Protein AF-A0A659PRB9-F1 (afdb_monomer_lite)

Sequence (122 aa):
RQLCIRDWVHSGVGYGPYMQLPFYGSFTLREDGGDMADTLYPVLSWLTWPMSIGKWTIEGIETRAQLLDSDGLLRQSSDPYIMVREAYFQRHDFIANGGKLKPQENPNAQAIQDELKEIDSE

pLDDT: mean 80.9, std 10.97, range [51.94, 95.31]

InterPro domains:
  IPR007428 MlaA lipoprotein [PF04333] (10-93)
  IPR007428 MlaA lipoprotein [PTHR30035] (11-119)

Structure (mmCIF, N/CA/C/O backbone):
data_AF-A0A659PRB9-F1
#
_entry.id   AF-A0A659PRB9-F1
#
loop_
_atom_site.group_PDB
_atom_site.id
_atom_site.type_symbol
_atom_site.label_atom_id
_atom_site.label_alt_id
_atom_site.label_comp_id
_atom_site.label_asym_id
_atom_site.label_entity_id
_atom_site.label_seq_id
_atom_site.pdbx_PDB_ins_code
_atom_site.Cartn_x
_atom_site.Cartn_y
_atom_site.Cartn_z
_atom_site.occupancy
_atom_site.B_iso_or_equiv
_atom_sit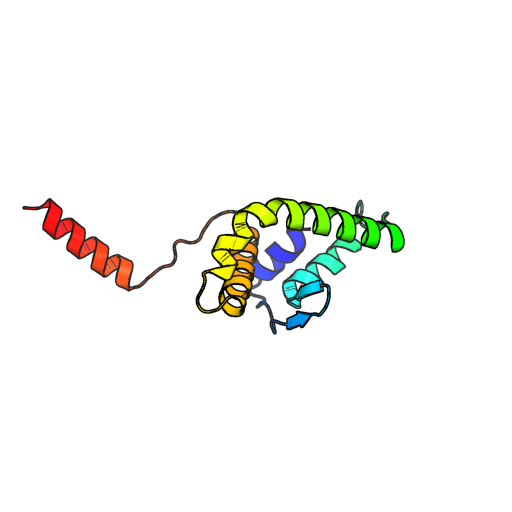e.auth_seq_id
_atom_site.auth_comp_id
_atom_site.auth_asym_id
_atom_site.auth_atom_id
_atom_site.pdbx_PDB_model_num
ATOM 1 N N . ARG A 1 1 ? 10.826 5.000 1.693 1.00 57.00 1 ARG A N 1
ATOM 2 C CA . ARG A 1 1 ? 9.385 4.682 1.666 1.00 57.00 1 ARG A CA 1
ATOM 3 C C . ARG A 1 1 ? 8.649 5.160 2.925 1.00 57.00 1 ARG A C 1
ATOM 5 O O . ARG A 1 1 ? 7.526 5.602 2.816 1.00 57.00 1 ARG A O 1
ATOM 12 N N . GLN A 1 2 ? 9.224 5.081 4.137 1.00 57.03 2 GLN A N 1
ATOM 13 C CA . GLN A 1 2 ? 8.454 5.325 5.380 1.00 57.03 2 GLN A CA 1
ATOM 14 C C . GLN A 1 2 ? 8.736 6.654 6.097 1.00 57.03 2 GLN A C 1
ATOM 16 O O . GLN A 1 2 ? 8.050 6.956 7.068 1.00 57.03 2 GLN A O 1
ATOM 21 N N . LEU A 1 3 ? 9.730 7.436 5.666 1.00 61.12 3 LEU A N 1
ATOM 22 C CA . LEU A 1 3 ? 10.077 8.697 6.333 1.00 61.12 3 LEU A CA 1
ATOM 23 C C . LEU A 1 3 ? 8.997 9.760 6.104 1.00 61.12 3 LEU A C 1
ATOM 25 O O . LEU A 1 3 ? 8.435 10.257 7.073 1.00 61.12 3 LEU A O 1
ATOM 29 N N . CYS A 1 4 ? 8.619 10.005 4.845 1.00 64.81 4 CYS A N 1
ATOM 30 C CA . CYS A 1 4 ? 7.613 11.011 4.511 1.00 64.81 4 CYS A CA 1
ATOM 31 C C . CYS A 1 4 ? 6.242 10.671 5.129 1.00 64.81 4 CYS A C 1
ATOM 33 O O . CYS A 1 4 ? 5.665 11.481 5.841 1.00 64.81 4 CYS A O 1
ATOM 35 N N . ILE A 1 5 ? 5.753 9.433 4.993 1.00 66.75 5 ILE A N 1
ATOM 36 C CA . ILE A 1 5 ? 4.446 9.027 5.555 1.00 66.75 5 ILE A CA 1
ATOM 37 C C . ILE A 1 5 ? 4.384 9.203 7.084 1.00 66.75 5 ILE A C 1
ATOM 39 O O . ILE A 1 5 ? 3.363 9.639 7.619 1.00 66.75 5 ILE A O 1
ATOM 43 N N . ARG A 1 6 ? 5.475 8.911 7.804 1.00 66.81 6 ARG A N 1
ATOM 44 C CA . ARG A 1 6 ? 5.538 9.098 9.262 1.00 66.81 6 ARG A CA 1
ATOM 45 C C . ARG A 1 6 ? 5.448 10.569 9.666 1.00 66.81 6 ARG A C 1
ATOM 47 O O . ARG A 1 6 ? 4.750 10.878 10.631 1.00 66.81 6 ARG A O 1
ATOM 54 N N . ASP A 1 7 ? 6.090 11.463 8.919 1.00 68.06 7 ASP A N 1
ATOM 55 C CA . ASP A 1 7 ? 6.037 12.906 9.181 1.00 68.06 7 ASP A CA 1
ATOM 56 C C . ASP A 1 7 ? 4.625 13.473 8.966 1.00 68.06 7 ASP A C 1
ATOM 58 O O . ASP A 1 7 ? 4.155 14.316 9.735 1.00 68.06 7 ASP A O 1
ATOM 62 N N . TRP A 1 8 ? 3.894 12.957 7.976 1.00 68.19 8 TRP A N 1
ATOM 63 C CA . TRP A 1 8 ? 2.513 13.364 7.697 1.00 68.19 8 TRP A CA 1
ATOM 64 C C . TRP A 1 8 ? 1.541 12.884 8.777 1.00 68.19 8 TRP A C 1
ATOM 66 O O . TRP A 1 8 ? 0.634 13.620 9.168 1.00 68.19 8 TRP A O 1
ATOM 76 N N . VAL A 1 9 ? 1.758 11.679 9.311 1.00 68.44 9 VAL A N 1
ATOM 77 C CA . VAL A 1 9 ? 0.985 11.158 10.447 1.00 68.44 9 VAL A CA 1
ATOM 78 C C . VAL A 1 9 ? 1.249 11.976 11.707 1.00 68.44 9 VAL A C 1
ATOM 80 O O . VAL A 1 9 ? 0.301 12.333 12.404 1.00 68.44 9 VAL A O 1
ATOM 83 N N . HIS A 1 10 ? 2.514 12.298 11.997 1.00 65.94 10 HIS A N 1
ATOM 84 C CA . HIS A 1 10 ? 2.861 13.131 13.150 1.00 65.94 10 HIS A CA 1
ATOM 85 C C . HIS A 1 10 ? 2.237 14.529 13.050 1.00 65.94 10 HIS A C 1
ATOM 87 O O . HIS A 1 10 ? 1.793 15.086 14.050 1.00 65.94 10 HIS A O 1
ATOM 93 N N . SER A 1 11 ? 2.129 15.050 11.826 1.00 69.00 11 SER A N 1
ATOM 94 C CA . SER A 1 11 ? 1.484 16.331 11.519 1.00 69.00 11 SER A CA 1
ATOM 95 C C . SER A 1 11 ? -0.053 16.264 11.486 1.00 69.00 11 SER A C 1
ATOM 97 O O . SER A 1 11 ? -0.702 17.264 11.188 1.00 69.00 11 SER A O 1
ATOM 99 N N . GLY A 1 12 ? -0.654 15.105 11.784 1.00 73.06 12 GLY A N 1
ATOM 100 C CA . GLY A 1 12 ? -2.105 14.933 11.879 1.00 73.06 12 GLY A CA 1
ATOM 101 C C . GLY A 1 12 ? -2.846 14.882 10.540 1.00 73.06 12 GLY A C 1
ATOM 102 O O . GLY A 1 12 ? -4.057 15.099 10.510 1.00 73.06 12 GLY A O 1
ATOM 103 N N . VAL A 1 13 ? -2.163 14.594 9.426 1.00 76.31 13 VAL A N 1
ATOM 104 C CA . VAL A 1 13 ? -2.823 14.467 8.119 1.00 76.31 13 VAL A CA 1
ATOM 105 C C . VAL A 1 13 ? -3.594 13.144 8.045 1.00 76.31 13 VAL A C 1
ATOM 107 O O . VAL A 1 13 ? -3.023 12.055 8.175 1.00 76.31 13 VAL A O 1
ATOM 110 N N . GLY A 1 14 ? -4.909 13.240 7.832 1.00 78.12 14 GLY A N 1
ATOM 111 C CA . GLY A 1 14 ? -5.792 12.086 7.650 1.00 78.12 14 GLY A CA 1
ATOM 112 C C . GLY A 1 14 ? -5.547 11.338 6.334 1.00 78.12 14 GLY A C 1
ATOM 113 O O . GLY A 1 14 ? -4.996 11.887 5.385 1.00 78.12 14 GLY A O 1
ATOM 114 N N . TYR A 1 15 ? -5.996 10.083 6.269 1.00 77.12 15 TYR A N 1
ATOM 115 C CA . TYR A 1 15 ? -5.833 9.190 5.109 1.00 77.12 15 TYR A CA 1
ATOM 116 C C . TYR A 1 15 ? -6.472 9.709 3.802 1.00 77.12 15 TYR A C 1
ATOM 118 O O . TYR A 1 15 ? -6.039 9.350 2.706 1.00 77.12 15 TYR A O 1
ATOM 126 N N . GLY A 1 16 ? -7.501 10.558 3.903 1.00 84.38 16 GLY A N 1
ATOM 127 C CA . GLY A 1 16 ? -8.340 10.944 2.766 1.00 84.38 16 GLY A CA 1
ATOM 128 C C . GLY A 1 16 ? -9.342 9.843 2.371 1.00 84.38 16 GLY A C 1
ATOM 129 O O . GLY A 1 16 ? -9.578 8.917 3.151 1.00 84.38 16 GLY A O 1
ATOM 130 N N . PRO A 1 17 ? -9.984 9.941 1.191 1.00 87.69 17 PRO A N 1
ATOM 131 C CA . PRO A 1 17 ? -10.903 8.917 0.709 1.00 87.69 17 PRO A CA 1
ATOM 132 C C . PRO A 1 17 ? -10.162 7.605 0.425 1.00 87.69 17 PRO A C 1
ATOM 134 O O . PRO A 1 17 ? -9.140 7.588 -0.260 1.00 87.69 17 PRO A O 1
ATOM 137 N N . TYR A 1 18 ? -10.719 6.505 0.929 1.00 89.00 18 TYR A N 1
ATOM 138 C CA . TYR A 1 18 ? -10.299 5.153 0.574 1.00 89.00 18 TYR A CA 1
ATOM 139 C C . TYR A 1 18 ? -10.919 4.761 -0.763 1.00 89.00 18 TYR A C 1
ATOM 141 O O . TYR A 1 18 ? -12.142 4.819 -0.919 1.00 89.00 18 TYR A O 1
ATOM 149 N N . MET A 1 19 ? -10.082 4.358 -1.713 1.00 91.00 19 MET A N 1
ATOM 150 C CA . MET A 1 19 ? -10.509 3.912 -3.032 1.00 91.00 19 MET A CA 1
ATOM 151 C C . MET A 1 19 ? -9.960 2.514 -3.298 1.00 91.00 19 MET A C 1
ATOM 153 O O . MET A 1 19 ? -8.795 2.238 -3.038 1.00 91.00 19 MET A O 1
ATOM 157 N N . GLN A 1 20 ? -10.798 1.636 -3.843 1.00 91.94 20 GLN A N 1
ATOM 158 C CA . GLN A 1 20 ? -10.366 0.336 -4.343 1.00 91.94 20 GLN A CA 1
ATOM 159 C C . GLN A 1 20 ? -10.235 0.436 -5.861 1.00 91.94 20 GLN A C 1
ATOM 161 O O . GLN A 1 20 ? -11.232 0.564 -6.573 1.00 91.94 20 GLN A O 1
ATOM 166 N N . LEU A 1 21 ? -9.004 0.405 -6.356 1.00 92.31 21 LEU A N 1
ATOM 167 C CA . LEU A 1 21 ? -8.714 0.531 -7.776 1.00 92.31 21 LEU A CA 1
ATOM 168 C C . LEU A 1 21 ? -8.646 -0.852 -8.442 1.00 92.31 21 LEU A C 1
ATOM 170 O O . LEU A 1 21 ? -8.095 -1.793 -7.857 1.00 92.31 21 LEU A O 1
ATOM 174 N N . PRO A 1 22 ? -9.152 -0.995 -9.682 1.00 88.94 22 PRO A N 1
ATOM 175 C CA . PRO A 1 22 ? -8.961 -2.219 -10.448 1.00 88.94 22 PRO A CA 1
ATOM 176 C C . PRO A 1 22 ? -7.462 -2.436 -10.708 1.00 88.94 22 PRO A C 1
ATOM 178 O O . PRO A 1 22 ? -6.735 -1.488 -10.996 1.00 88.94 22 PRO A O 1
ATOM 181 N N . PHE A 1 23 ? -7.003 -3.686 -10.596 1.00 89.88 23 PHE A N 1
ATOM 182 C CA . PHE A 1 23 ? -5.602 -4.136 -10.724 1.00 89.88 23 PHE A CA 1
ATOM 183 C C . PHE A 1 23 ? -4.617 -3.664 -9.643 1.00 89.88 23 PHE A C 1
ATOM 185 O O . PHE A 1 23 ? -3.696 -4.412 -9.329 1.00 89.88 23 PHE A O 1
ATOM 192 N N . TYR A 1 24 ? -4.796 -2.476 -9.060 1.00 88.81 24 TYR A N 1
ATOM 193 C CA . TYR A 1 24 ? -3.883 -1.948 -8.039 1.00 88.81 24 TYR A CA 1
ATOM 194 C C . TYR A 1 24 ? -4.230 -2.423 -6.622 1.00 88.81 24 TYR A C 1
ATOM 196 O O . TYR A 1 24 ? -3.346 -2.843 -5.882 1.00 88.81 24 TYR A O 1
ATOM 204 N N . GLY A 1 25 ? -5.515 -2.411 -6.256 1.00 90.62 25 GLY A N 1
ATOM 205 C CA . GLY A 1 25 ? -5.963 -2.790 -4.918 1.00 90.62 25 GLY A CA 1
ATOM 206 C C . GLY A 1 25 ? -6.428 -1.600 -4.074 1.00 90.62 25 GLY A C 1
ATOM 207 O O . GLY A 1 25 ? -7.057 -0.675 -4.589 1.00 90.62 25 GLY A O 1
ATOM 208 N N . SER A 1 26 ? -6.136 -1.651 -2.773 1.00 91.75 26 SER A N 1
ATOM 209 C CA . SER A 1 26 ? -6.425 -0.579 -1.813 1.00 91.75 26 SER A CA 1
ATOM 210 C C . SER A 1 26 ? -5.549 0.641 -2.085 1.00 91.75 26 SER A C 1
ATOM 212 O O . SER A 1 26 ? -4.334 0.498 -2.187 1.00 91.75 26 SER A O 1
ATOM 214 N N . PHE A 1 27 ? -6.158 1.823 -2.166 1.00 90.38 27 PHE A N 1
ATOM 215 C CA . PHE A 1 27 ? -5.472 3.085 -2.426 1.00 90.38 27 PHE A CA 1
ATOM 216 C C . PHE A 1 27 ? -5.959 4.187 -1.476 1.00 90.38 27 PHE A C 1
ATOM 218 O O . PHE A 1 27 ? -7.170 4.383 -1.300 1.00 90.38 27 PHE A O 1
ATOM 225 N N . THR A 1 28 ? -5.027 4.952 -0.908 1.00 89.81 28 THR A N 1
ATOM 226 C CA . THR A 1 28 ? -5.314 6.188 -0.161 1.00 89.81 28 THR A CA 1
ATOM 227 C C . THR A 1 28 ? -4.381 7.313 -0.591 1.00 89.81 28 THR A C 1
ATOM 229 O O . THR A 1 28 ? -3.187 7.120 -0.804 1.00 89.81 28 THR A O 1
ATOM 232 N N . LEU A 1 29 ? -4.925 8.532 -0.693 1.00 86.12 29 LEU A N 1
ATOM 233 C CA . LEU A 1 29 ? -4.175 9.690 -1.196 1.00 86.12 29 LEU A CA 1
ATOM 234 C C . LEU A 1 29 ? -2.917 9.994 -0.374 1.00 86.12 29 LEU A C 1
ATOM 236 O O . LEU A 1 29 ? -1.914 10.420 -0.940 1.00 86.12 29 LEU A O 1
ATOM 240 N N . ARG A 1 30 ? -2.968 9.793 0.947 1.00 84.94 30 ARG A N 1
ATOM 241 C CA . ARG A 1 30 ? -1.839 10.072 1.842 1.00 84.94 30 ARG A CA 1
ATOM 242 C C . ARG A 1 30 ? -0.697 9.068 1.655 1.00 84.94 30 ARG A C 1
ATOM 244 O O . ARG A 1 30 ? 0.452 9.473 1.523 1.00 84.94 30 ARG A O 1
ATOM 251 N N . GLU A 1 31 ? -1.010 7.780 1.644 1.00 85.25 31 GLU A N 1
ATOM 252 C CA . GLU A 1 31 ? -0.042 6.683 1.566 1.00 85.25 31 GLU A CA 1
ATOM 253 C C . GLU A 1 31 ? 0.580 6.621 0.182 1.00 85.25 31 GLU A C 1
ATOM 255 O O . GLU A 1 31 ? 1.793 6.752 0.048 1.00 85.25 31 GLU A O 1
ATOM 260 N N . ASP A 1 32 ? -0.248 6.468 -0.848 1.00 85.00 32 ASP A N 1
ATOM 261 C CA . ASP A 1 32 ? 0.235 6.292 -2.212 1.00 85.00 32 ASP A CA 1
ATOM 262 C C . ASP A 1 32 ? 0.844 7.588 -2.757 1.00 85.00 32 ASP A C 1
ATOM 264 O O . ASP A 1 32 ? 1.866 7.560 -3.442 1.00 85.00 32 ASP A O 1
ATOM 268 N N . GLY A 1 33 ? 0.276 8.745 -2.398 1.00 84.25 33 GLY A N 1
ATOM 269 C CA . GLY A 1 33 ? 0.857 10.046 -2.729 1.00 84.25 33 GLY A CA 1
ATOM 270 C C . GLY A 1 33 ? 2.204 10.283 -2.039 1.00 84.25 33 GLY A C 1
ATOM 271 O O . GLY A 1 33 ? 3.144 10.766 -2.676 1.00 84.25 33 GLY A O 1
ATOM 272 N N . GLY A 1 34 ? 2.332 9.897 -0.763 1.00 81.75 34 GLY A N 1
ATOM 273 C CA . GLY A 1 34 ? 3.596 9.947 -0.024 1.00 81.75 34 GLY A CA 1
ATOM 274 C C . GLY A 1 34 ? 4.657 9.017 -0.618 1.00 81.75 34 GLY A C 1
ATOM 275 O O . GLY A 1 34 ? 5.806 9.421 -0.797 1.00 81.75 34 GLY A O 1
ATOM 276 N N . ASP A 1 35 ? 4.262 7.808 -1.017 1.00 81.81 35 ASP A N 1
ATOM 277 C CA . ASP A 1 35 ? 5.139 6.846 -1.689 1.00 81.81 35 ASP A CA 1
ATOM 278 C C . ASP A 1 35 ? 5.626 7.348 -3.058 1.00 81.81 35 ASP A C 1
ATOM 280 O O . ASP A 1 35 ? 6.781 7.120 -3.434 1.00 81.81 35 ASP A O 1
ATOM 284 N N . MET A 1 36 ? 4.781 8.067 -3.803 1.00 82.38 36 MET A N 1
ATOM 285 C CA . MET A 1 36 ? 5.191 8.728 -5.044 1.00 82.38 36 MET A CA 1
ATOM 286 C C . MET A 1 36 ? 6.195 9.855 -4.779 1.00 82.38 36 MET A C 1
ATOM 288 O O . MET A 1 36 ? 7.192 9.95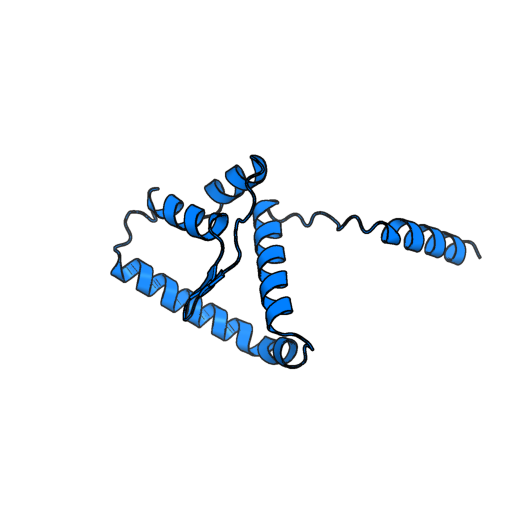5 -5.496 1.00 82.38 36 MET A O 1
ATOM 292 N N . ALA A 1 37 ? 5.985 10.663 -3.735 1.00 82.12 37 ALA A N 1
ATOM 293 C CA . ALA A 1 37 ? 6.924 11.717 -3.347 1.00 82.12 37 ALA A CA 1
ATOM 294 C C . ALA A 1 37 ? 8.305 11.150 -2.965 1.00 82.12 37 ALA A C 1
ATOM 296 O O . ALA A 1 37 ? 9.332 11.722 -3.333 1.00 82.12 37 ALA A O 1
ATOM 297 N N . ASP A 1 38 ? 8.345 9.975 -2.331 1.00 79.38 38 ASP A N 1
ATOM 298 C CA . ASP A 1 38 ? 9.584 9.260 -1.999 1.00 79.38 38 ASP A CA 1
ATOM 299 C C . ASP A 1 38 ? 10.411 8.852 -3.235 1.00 79.38 38 ASP A C 1
ATOM 301 O O . ASP A 1 38 ? 11.611 8.593 -3.120 1.00 79.38 38 ASP A O 1
ATOM 305 N N . THR A 1 39 ? 9.811 8.844 -4.431 1.00 79.00 39 THR A N 1
ATOM 306 C CA . THR A 1 39 ? 10.516 8.570 -5.697 1.00 79.00 39 THR A CA 1
ATOM 307 C C . THR A 1 39 ? 11.430 9.726 -6.123 1.00 79.00 39 THR A C 1
ATOM 309 O O . THR A 1 39 ? 12.339 9.536 -6.929 1.00 79.00 39 THR A O 1
ATOM 312 N N . LEU A 1 40 ? 11.234 10.924 -5.561 1.00 79.94 40 LEU A N 1
ATOM 313 C CA . LEU A 1 40 ? 12.058 12.101 -5.850 1.00 79.94 40 LEU A CA 1
ATOM 314 C C . LEU A 1 40 ? 13.412 12.073 -5.119 1.00 79.94 40 LEU A C 1
ATOM 316 O O . LEU A 1 40 ? 14.350 12.750 -5.542 1.00 79.94 40 LEU A O 1
ATOM 320 N N . TYR A 1 41 ? 13.536 11.282 -4.049 1.00 78.06 41 TYR A N 1
ATOM 321 C CA . TYR A 1 41 ? 14.774 11.150 -3.282 1.00 78.06 41 TYR A CA 1
ATOM 322 C C . TYR A 1 41 ? 15.737 10.110 -3.906 1.00 78.06 41 TYR A C 1
ATOM 324 O O . TYR A 1 41 ? 15.299 9.148 -4.550 1.00 78.06 41 TYR A O 1
ATOM 332 N N . PRO A 1 42 ? 17.067 10.288 -3.745 1.00 73.69 42 PRO A N 1
ATOM 333 C CA . PRO A 1 42 ? 18.077 9.404 -4.332 1.00 73.69 42 PRO A CA 1
ATOM 334 C C . PRO A 1 42 ? 17.947 7.940 -3.869 1.00 73.69 42 PRO A C 1
ATOM 336 O O . PRO A 1 42 ? 17.417 7.659 -2.798 1.00 73.69 42 PRO A O 1
ATOM 339 N N . VAL A 1 43 ? 18.454 7.014 -4.696 1.00 76.00 43 VAL A N 1
ATOM 340 C CA . VAL A 1 43 ? 18.214 5.549 -4.732 1.00 76.00 43 VAL A CA 1
ATOM 341 C C . VAL A 1 43 ? 16.941 5.147 -5.483 1.00 76.00 43 VAL A C 1
ATOM 343 O O . VAL A 1 43 ? 17.033 4.319 -6.387 1.00 76.00 43 VAL A O 1
ATOM 346 N N . LEU A 1 44 ? 15.775 5.732 -5.183 1.00 73.94 44 LEU A N 1
ATOM 347 C CA . LEU A 1 44 ? 14.555 5.460 -5.963 1.00 73.94 44 LEU A CA 1
ATOM 348 C C . LEU A 1 44 ? 14.485 6.291 -7.251 1.00 73.94 44 LEU A C 1
ATOM 350 O O . LEU A 1 44 ? 13.989 5.792 -8.258 1.00 73.94 44 LEU A O 1
ATOM 354 N N . SER A 1 45 ? 15.038 7.507 -7.255 1.00 77.19 45 SER A N 1
ATOM 355 C CA . SER A 1 45 ? 15.040 8.385 -8.436 1.00 77.19 45 SER A CA 1
ATOM 356 C C . SER A 1 45 ? 15.887 7.872 -9.610 1.00 77.19 45 SER A C 1
ATOM 358 O O . SER A 1 45 ? 15.729 8.337 -10.736 1.00 77.19 45 SER A O 1
ATOM 360 N N . TRP A 1 46 ? 16.778 6.905 -9.371 1.00 81.25 46 TRP A N 1
ATOM 361 C CA . TRP A 1 46 ? 17.579 6.251 -10.415 1.00 81.25 46 TRP A CA 1
ATOM 362 C C . TRP A 1 46 ? 16.825 5.134 -11.144 1.00 81.25 46 TRP A C 1
ATOM 364 O O . TRP A 1 46 ? 17.290 4.651 -12.178 1.00 81.25 46 TRP A O 1
ATOM 374 N N . LEU A 1 47 ? 15.674 4.708 -10.616 1.00 82.38 47 LEU A N 1
ATOM 375 C CA . LEU A 1 47 ? 14.861 3.666 -11.222 1.00 82.38 47 LEU A CA 1
ATOM 376 C C . LEU A 1 47 ? 14.064 4.257 -12.391 1.00 82.38 47 LEU A C 1
ATOM 378 O O . LEU A 1 47 ? 13.280 5.191 -12.228 1.00 82.38 47 LEU A O 1
ATOM 382 N N . THR A 1 48 ? 14.261 3.716 -13.593 1.00 85.88 48 THR A N 1
ATOM 383 C CA . THR A 1 48 ? 13.466 4.122 -14.759 1.00 85.88 48 THR A CA 1
ATOM 384 C C . THR A 1 48 ? 12.021 3.644 -14.617 1.00 85.88 48 THR A C 1
ATOM 386 O O . THR A 1 48 ? 11.748 2.636 -13.966 1.00 85.88 48 THR A O 1
ATOM 389 N N . TRP A 1 49 ? 11.082 4.333 -15.272 1.00 85.62 49 TRP A N 1
ATOM 390 C CA . TRP A 1 49 ? 9.650 3.997 -15.243 1.00 85.62 49 TRP A CA 1
ATOM 391 C C . TRP A 1 49 ? 9.342 2.504 -15.495 1.00 85.62 49 TRP A C 1
ATOM 393 O O . TRP A 1 49 ? 8.611 1.910 -14.701 1.00 85.62 49 TRP A O 1
ATOM 403 N N . PRO A 1 50 ? 9.926 1.849 -16.523 1.00 90.25 50 PRO A N 1
ATOM 404 C CA . PRO A 1 50 ? 9.719 0.417 -16.748 1.00 90.25 50 PRO A CA 1
ATOM 405 C C . PRO A 1 50 ? 10.234 -0.454 -15.599 1.00 90.25 50 PRO A C 1
ATOM 407 O O . PRO A 1 50 ? 9.623 -1.462 -15.254 1.00 90.25 50 PRO A O 1
ATOM 410 N N . MET A 1 51 ? 11.346 -0.059 -14.978 1.00 89.31 51 MET A N 1
ATOM 411 C CA . MET A 1 51 ? 11.945 -0.809 -13.881 1.00 89.31 51 MET A CA 1
ATOM 412 C C . MET A 1 51 ? 11.140 -0.663 -12.583 1.00 89.31 51 MET A C 1
ATOM 414 O O . MET A 1 51 ? 11.002 -1.636 -11.846 1.00 89.31 51 MET A O 1
ATOM 418 N N . SER A 1 52 ? 10.518 0.496 -12.348 1.00 86.50 52 SER A N 1
ATOM 419 C CA . SER A 1 52 ? 9.551 0.694 -11.260 1.00 86.50 52 SER A CA 1
ATOM 420 C C . SER A 1 52 ? 8.317 -0.201 -11.408 1.00 86.50 52 SER A C 1
ATOM 422 O O . SER A 1 52 ? 7.891 -0.816 -10.432 1.00 86.50 52 SER A O 1
ATOM 424 N N . ILE A 1 53 ? 7.781 -0.338 -12.628 1.00 89.94 53 ILE A N 1
ATOM 425 C CA . ILE A 1 53 ? 6.669 -1.262 -12.915 1.00 89.94 53 ILE A CA 1
ATOM 426 C C . ILE A 1 53 ? 7.109 -2.715 -12.704 1.00 89.94 53 ILE A C 1
ATOM 428 O O . ILE A 1 53 ? 6.385 -3.497 -12.085 1.00 89.94 53 ILE A O 1
ATOM 432 N N . GLY A 1 54 ? 8.303 -3.077 -13.182 1.00 93.62 54 GLY A N 1
ATOM 433 C CA . GLY A 1 54 ? 8.872 -4.411 -12.982 1.00 93.62 54 GLY A CA 1
ATOM 434 C C . GLY A 1 54 ? 9.011 -4.755 -11.499 1.00 93.62 54 GLY A C 1
ATOM 435 O O . GLY A 1 54 ? 8.571 -5.819 -11.071 1.00 93.62 54 GLY A O 1
ATOM 436 N N . LYS A 1 55 ? 9.532 -3.817 -10.701 1.00 90.38 55 LYS A N 1
ATOM 437 C CA . LYS A 1 55 ? 9.631 -3.949 -9.246 1.00 90.38 55 LYS A CA 1
ATOM 438 C C . LYS A 1 55 ? 8.257 -4.190 -8.609 1.00 90.38 55 LYS A C 1
ATOM 440 O O . LYS A 1 55 ? 8.097 -5.179 -7.903 1.00 90.38 55 LYS A O 1
ATOM 445 N N . TRP A 1 56 ? 7.276 -3.327 -8.891 1.00 90.50 56 TRP A N 1
ATOM 446 C CA . TRP A 1 56 ? 5.913 -3.461 -8.358 1.00 90.50 56 TRP A CA 1
ATOM 447 C C . TRP A 1 56 ? 5.281 -4.810 -8.725 1.00 90.50 56 TRP A C 1
ATOM 449 O O . TRP A 1 56 ? 4.658 -5.454 -7.886 1.00 90.50 56 TRP A O 1
ATOM 459 N N . THR A 1 57 ? 5.499 -5.274 -9.957 1.00 94.00 57 THR A N 1
ATOM 460 C CA . THR A 1 57 ? 4.968 -6.557 -10.436 1.00 94.00 57 THR A CA 1
ATOM 461 C C . THR A 1 57 ? 5.570 -7.733 -9.666 1.00 94.00 57 THR A C 1
ATOM 463 O O . THR A 1 57 ? 4.837 -8.612 -9.219 1.00 94.00 57 THR A O 1
ATOM 466 N N . ILE A 1 58 ? 6.894 -7.752 -9.483 1.00 95.31 58 ILE A N 1
ATOM 467 C CA . ILE A 1 58 ? 7.589 -8.828 -8.761 1.00 95.31 58 ILE A CA 1
ATOM 468 C C . ILE A 1 58 ? 7.171 -8.845 -7.286 1.00 95.31 58 ILE A C 1
ATOM 470 O O . ILE A 1 58 ? 6.786 -9.899 -6.783 1.00 95.31 58 ILE A O 1
ATOM 474 N N . GLU A 1 59 ? 7.170 -7.684 -6.621 1.00 91.81 59 GLU A N 1
ATOM 475 C CA . GLU A 1 59 ? 6.720 -7.553 -5.226 1.00 91.81 59 GLU A CA 1
ATOM 476 C C . GLU A 1 59 ? 5.256 -7.998 -5.064 1.00 91.81 59 GLU A C 1
ATOM 478 O O . GLU A 1 59 ? 4.909 -8.679 -4.097 1.00 91.81 59 GLU A O 1
ATOM 483 N N . GLY A 1 60 ? 4.392 -7.661 -6.028 1.00 92.19 60 GLY A N 1
ATOM 484 C CA . GLY A 1 60 ? 2.991 -8.079 -6.041 1.00 92.19 60 GLY A CA 1
ATOM 485 C C . GLY A 1 60 ? 2.820 -9.593 -6.176 1.00 92.19 60 GLY A C 1
ATOM 486 O O . GLY A 1 60 ? 2.023 -10.187 -5.447 1.00 92.19 60 GLY A O 1
ATOM 487 N N . ILE A 1 61 ? 3.589 -10.234 -7.062 1.00 95.25 61 ILE A N 1
ATOM 488 C CA . ILE A 1 61 ? 3.574 -11.695 -7.235 1.00 95.25 61 ILE A CA 1
ATOM 489 C C . ILE A 1 61 ? 4.060 -12.390 -5.963 1.00 95.25 61 ILE A C 1
ATOM 491 O O . ILE A 1 61 ? 3.404 -13.318 -5.492 1.00 95.25 61 ILE A O 1
ATOM 495 N N . GLU A 1 62 ? 5.172 -11.932 -5.389 1.00 94.44 62 GLU A N 1
ATOM 496 C CA . GLU A 1 62 ? 5.724 -12.496 -4.156 1.00 94.44 62 GLU A CA 1
ATOM 497 C C . GLU A 1 62 ? 4.732 -12.373 -2.994 1.00 94.44 62 GLU A C 1
ATOM 499 O O . GLU A 1 62 ? 4.430 -13.360 -2.322 1.00 94.44 62 GLU A O 1
ATOM 504 N N . THR A 1 63 ? 4.146 -11.189 -2.811 1.00 90.88 63 THR A N 1
ATOM 505 C CA . THR A 1 63 ? 3.140 -10.955 -1.769 1.00 90.88 63 THR A CA 1
ATOM 506 C C . THR A 1 63 ? 1.917 -11.849 -1.976 1.00 90.88 63 THR A C 1
ATOM 508 O O . THR A 1 63 ? 1.403 -12.433 -1.022 1.00 90.88 63 THR A O 1
ATOM 511 N N . ARG A 1 64 ? 1.444 -12.011 -3.220 1.00 90.69 64 ARG A N 1
ATOM 512 C CA . ARG A 1 64 ? 0.301 -12.888 -3.508 1.00 90.69 64 ARG A CA 1
ATOM 513 C C . ARG A 1 64 ? 0.627 -14.358 -3.256 1.00 90.69 64 ARG A C 1
ATOM 515 O O . ARG A 1 64 ? -0.250 -15.074 -2.782 1.00 90.69 64 ARG A O 1
ATOM 522 N N . ALA A 1 65 ? 1.851 -14.794 -3.543 1.00 92.94 65 ALA A N 1
ATOM 523 C CA . ALA A 1 65 ? 2.300 -16.147 -3.242 1.00 92.94 65 ALA A CA 1
ATOM 524 C C . ALA A 1 65 ? 2.306 -16.408 -1.727 1.00 92.94 65 ALA A C 1
ATOM 526 O O . ALA A 1 65 ? 1.770 -17.421 -1.291 1.00 92.94 65 ALA A O 1
ATOM 527 N N . GLN A 1 66 ? 2.813 -15.467 -0.922 1.00 90.88 66 GLN A N 1
ATOM 528 C CA . GLN A 1 66 ? 2.809 -15.573 0.546 1.00 90.88 66 GLN A CA 1
ATOM 529 C C . GLN A 1 66 ? 1.391 -15.559 1.142 1.00 90.88 66 GLN A C 1
ATOM 531 O O . GLN A 1 66 ? 1.118 -16.231 2.132 1.00 90.88 66 GLN A O 1
ATOM 536 N N . LEU A 1 67 ? 0.466 -14.811 0.535 1.00 90.12 67 LEU A N 1
ATOM 537 C CA . LEU A 1 67 ? -0.927 -14.738 0.985 1.00 90.12 67 LEU A CA 1
ATOM 538 C C . LEU A 1 67 ? -1.780 -15.938 0.553 1.00 90.12 67 LEU A C 1
ATOM 540 O O . LEU A 1 67 ? -2.900 -16.078 1.043 1.00 90.12 67 LEU A O 1
ATOM 544 N N . LEU A 1 68 ? -1.286 -16.798 -0.343 1.00 90.56 68 LEU A N 1
ATOM 545 C CA . LEU A 1 68 ? -2.054 -17.930 -0.860 1.00 90.56 68 LEU A CA 1
ATOM 546 C C . LEU A 1 68 ? -2.424 -18.926 0.250 1.00 90.56 68 LEU A C 1
ATOM 548 O O . LEU A 1 68 ? -3.551 -19.417 0.275 1.00 90.56 68 LEU A O 1
ATOM 552 N N . ASP A 1 69 ? -1.523 -19.136 1.212 1.00 87.00 69 ASP A N 1
ATOM 553 C CA . ASP A 1 69 ?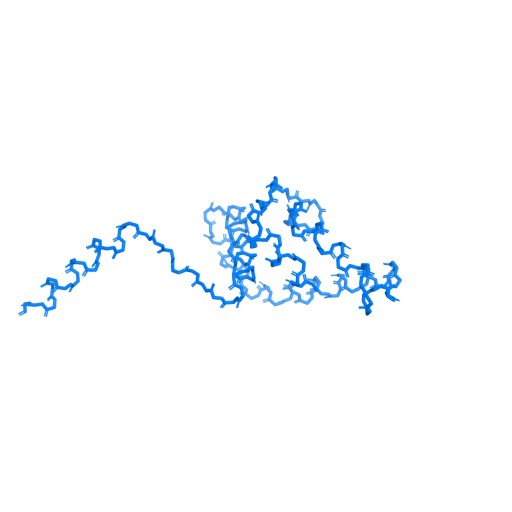 -1.748 -20.014 2.368 1.00 87.00 69 ASP A CA 1
ATOM 554 C C . ASP A 1 69 ? -2.833 -19.477 3.319 1.00 87.00 69 ASP A C 1
ATOM 556 O O . ASP A 1 69 ? -3.489 -20.238 4.028 1.00 87.00 69 ASP A O 1
ATOM 560 N N . SER A 1 70 ? -3.059 -18.159 3.319 1.00 84.19 70 SER A N 1
ATOM 561 C CA . SER A 1 70 ? -4.030 -17.475 4.189 1.00 84.19 70 SER A CA 1
ATOM 562 C C . SER A 1 70 ? -5.335 -17.094 3.475 1.00 84.19 70 SER A C 1
ATOM 564 O O . SER A 1 70 ? -6.244 -16.551 4.105 1.00 84.19 70 SER A O 1
ATOM 566 N N . ASP A 1 71 ? -5.474 -17.397 2.179 1.00 86.31 71 ASP A N 1
ATOM 567 C CA . ASP A 1 71 ? -6.656 -17.045 1.372 1.00 86.31 71 ASP A CA 1
ATOM 568 C C . ASP A 1 71 ? -7.935 -17.707 1.929 1.00 86.31 71 ASP A C 1
ATOM 570 O O . ASP A 1 71 ? -9.021 -17.130 1.872 1.00 86.31 71 ASP A O 1
ATOM 574 N N . GLY A 1 72 ? -7.807 -18.883 2.557 1.00 84.06 72 G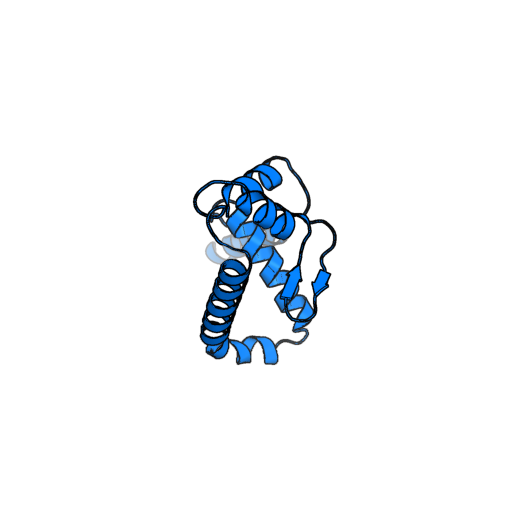LY A N 1
ATOM 575 C CA 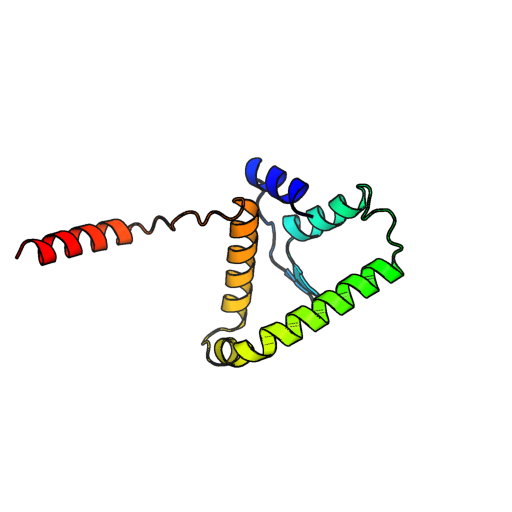. GLY A 1 72 ? -8.920 -19.593 3.197 1.00 84.06 72 GLY A CA 1
ATOM 576 C C . GLY A 1 72 ? -9.597 -18.802 4.323 1.00 84.06 72 GLY A C 1
ATOM 577 O O . GLY A 1 72 ? -10.824 -18.799 4.414 1.00 84.06 72 GLY A O 1
ATOM 578 N N . LEU A 1 73 ? -8.819 -18.065 5.122 1.00 85.62 73 LEU A N 1
ATOM 579 C CA . LEU A 1 73 ? -9.334 -17.232 6.213 1.00 85.62 73 LEU A CA 1
ATOM 580 C C . LEU A 1 73 ? -10.178 -16.067 5.671 1.00 85.62 73 LEU A C 1
ATOM 582 O O . LEU A 1 73 ? -11.239 -15.757 6.211 1.00 85.62 73 LEU A O 1
ATOM 586 N N . LEU A 1 74 ? -9.747 -15.471 4.555 1.00 85.25 74 LEU A N 1
ATOM 587 C CA . LEU A 1 74 ? -10.481 -14.393 3.894 1.00 85.25 74 LEU A CA 1
ATOM 588 C C . LEU A 1 74 ? -11.821 -14.890 3.329 1.00 85.25 74 LEU A C 1
ATOM 590 O O . LEU A 1 74 ? -12.844 -14.220 3.462 1.00 85.25 74 LEU A O 1
ATOM 594 N N . ARG A 1 75 ? -11.830 -16.085 2.725 1.00 86.44 75 ARG A N 1
ATOM 595 C CA . ARG A 1 75 ? -13.024 -16.685 2.100 1.00 86.44 75 ARG A CA 1
ATOM 596 C C . ARG A 1 75 ? -14.077 -17.143 3.105 1.00 86.44 75 ARG A C 1
ATOM 598 O O . ARG A 1 75 ? -15.245 -17.230 2.743 1.00 86.44 75 ARG A O 1
ATOM 605 N N . GLN A 1 76 ? -13.671 -17.455 4.333 1.00 87.69 76 GLN A N 1
ATOM 606 C CA . GLN A 1 76 ? -14.577 -17.851 5.412 1.00 87.69 76 GLN A CA 1
ATOM 607 C C . GLN A 1 76 ? -15.206 -16.645 6.134 1.00 87.69 76 GLN A C 1
ATOM 609 O O . GLN A 1 76 ? -16.158 -16.808 6.896 1.00 87.69 76 GLN A O 1
ATOM 614 N N . SER A 1 77 ? -14.693 -15.433 5.906 1.00 84.81 77 SER A N 1
ATOM 615 C CA . SER A 1 77 ? -15.230 -14.219 6.518 1.00 84.81 77 SER A CA 1
ATOM 616 C C . SER A 1 77 ? -16.611 -13.852 5.956 1.00 84.81 77 SER A C 1
ATOM 618 O O . SER A 1 77 ? -16.912 -14.080 4.785 1.00 84.81 77 SER A O 1
ATOM 620 N N . SER A 1 78 ? -17.460 -13.260 6.801 1.00 86.81 78 SER A N 1
ATOM 621 C CA . SER A 1 78 ? -18.801 -12.817 6.392 1.00 86.81 78 SER A CA 1
ATOM 622 C C . SER A 1 78 ? -18.773 -11.607 5.450 1.00 86.81 78 SER A C 1
ATOM 624 O O . SER A 1 78 ? -19.720 -11.421 4.691 1.00 86.81 78 SER A O 1
ATOM 626 N N . ASP A 1 79 ? -17.723 -10.781 5.511 1.00 92.12 79 ASP A N 1
ATOM 627 C CA . ASP A 1 79 ? -17.522 -9.622 4.636 1.00 92.12 79 ASP A CA 1
ATOM 628 C C . ASP A 1 79 ? -16.028 -9.478 4.280 1.00 92.12 79 ASP A C 1
ATOM 630 O O . ASP A 1 79 ? -15.252 -8.863 5.026 1.00 92.12 79 ASP A O 1
ATOM 634 N N . PRO A 1 80 ? -15.608 -10.034 3.130 1.00 88.69 80 PRO A N 1
ATOM 635 C CA . PRO A 1 80 ? -14.219 -9.970 2.695 1.00 88.69 80 PRO A CA 1
ATOM 636 C C . PRO A 1 80 ? -13.741 -8.545 2.403 1.00 88.69 80 PRO A C 1
ATOM 638 O O . PRO A 1 80 ? -12.565 -8.242 2.595 1.00 88.69 80 PRO A O 1
ATOM 641 N N . TYR A 1 81 ? -14.624 -7.657 1.937 1.00 88.75 81 TYR A N 1
ATOM 642 C CA . TYR A 1 81 ? -14.229 -6.302 1.554 1.00 88.75 81 TYR A CA 1
ATOM 643 C C . TYR A 1 81 ? -13.879 -5.468 2.784 1.00 88.75 81 TYR A C 1
ATOM 645 O O . TYR A 1 81 ? -12.826 -4.827 2.824 1.00 88.75 81 TYR A O 1
ATOM 653 N N . ILE A 1 82 ? -14.730 -5.511 3.810 1.00 91.25 82 ILE A N 1
ATOM 654 C CA . ILE A 1 82 ? -14.477 -4.794 5.060 1.00 91.25 82 ILE A CA 1
ATOM 655 C C . ILE A 1 82 ? -13.235 -5.344 5.757 1.00 91.25 82 ILE A C 1
ATOM 657 O O . ILE A 1 82 ? -12.424 -4.558 6.240 1.00 91.25 82 ILE A O 1
ATOM 661 N N . MET A 1 83 ? -13.020 -6.662 5.730 1.00 90.69 83 MET A N 1
ATOM 662 C CA . MET A 1 83 ? -11.812 -7.272 6.286 1.00 90.69 83 MET A CA 1
ATOM 663 C C . MET A 1 83 ? -10.529 -6.766 5.607 1.00 90.69 83 MET A C 1
ATOM 665 O O . MET A 1 83 ? -9.582 -6.391 6.298 1.00 90.69 83 MET A O 1
ATOM 669 N N . VAL A 1 84 ? -10.493 -6.713 4.269 1.00 90.94 84 VAL A N 1
ATOM 670 C CA . VAL A 1 84 ? -9.338 -6.181 3.520 1.00 90.94 84 VAL A CA 1
ATOM 671 C C . VAL A 1 84 ? -9.118 -4.702 3.827 1.00 90.94 84 VAL A C 1
ATOM 673 O O . VAL A 1 84 ? -7.982 -4.279 4.052 1.00 90.94 84 VAL A O 1
ATOM 676 N N . ARG A 1 85 ? -10.195 -3.912 3.852 1.00 91.62 85 ARG A N 1
ATOM 677 C CA . ARG A 1 85 ? -10.136 -2.477 4.141 1.00 91.62 85 ARG A CA 1
ATOM 678 C C . ARG A 1 85 ? -9.611 -2.198 5.549 1.00 91.62 85 ARG A C 1
ATOM 680 O O . ARG A 1 85 ? -8.787 -1.309 5.731 1.00 91.62 85 ARG A O 1
ATOM 687 N N . GLU A 1 86 ? -10.076 -2.948 6.535 1.00 91.38 86 GLU A N 1
ATOM 688 C CA . GLU A 1 86 ? -9.661 -2.782 7.924 1.00 91.38 86 GLU A CA 1
ATOM 689 C C . GLU A 1 86 ? -8.206 -3.234 8.124 1.00 91.38 86 GLU A C 1
ATOM 691 O O . GLU A 1 86 ? -7.401 -2.503 8.696 1.00 91.38 86 GLU A O 1
ATOM 696 N N . ALA A 1 87 ? -7.819 -4.378 7.548 1.00 90.88 87 ALA A N 1
ATOM 697 C CA . ALA A 1 87 ? -6.432 -4.841 7.557 1.00 90.88 87 ALA A CA 1
ATOM 698 C C . ALA A 1 87 ? -5.472 -3.836 6.891 1.00 90.88 87 ALA A C 1
ATOM 700 O O . ALA A 1 87 ? -4.341 -3.658 7.353 1.00 90.88 87 ALA A O 1
ATOM 701 N N . TYR A 1 88 ? -5.921 -3.149 5.832 1.00 90.81 88 TYR A N 1
ATOM 702 C CA . TYR A 1 88 ? -5.178 -2.052 5.213 1.00 90.81 88 TYR A CA 1
ATOM 703 C C . TYR A 1 88 ? -4.889 -0.944 6.233 1.00 90.81 88 TYR A C 1
ATOM 705 O O . TYR A 1 88 ? -3.721 -0.638 6.484 1.00 90.81 88 TYR A O 1
ATOM 713 N N . PHE A 1 89 ? -5.918 -0.391 6.880 1.00 90.81 89 PHE A N 1
ATOM 714 C CA . PHE A 1 89 ? -5.721 0.675 7.867 1.00 90.81 89 PHE A CA 1
ATOM 715 C C . PHE A 1 89 ? -4.866 0.226 9.051 1.00 90.81 89 PHE A C 1
ATOM 717 O O . PHE A 1 89 ? -3.922 0.926 9.407 1.00 90.81 89 PHE A O 1
ATOM 724 N N . GLN A 1 90 ? -5.093 -0.977 9.582 1.00 89.56 90 GLN A N 1
ATOM 725 C CA . GLN A 1 90 ? -4.294 -1.526 10.680 1.00 89.56 90 GLN A CA 1
ATOM 726 C C . GLN A 1 90 ? -2.804 -1.612 10.334 1.00 89.56 90 GLN A C 1
ATOM 728 O O . GLN A 1 90 ? -1.953 -1.208 11.130 1.00 89.56 90 GLN A O 1
ATOM 733 N N . ARG A 1 91 ? -2.468 -2.092 9.130 1.00 88.94 91 ARG A N 1
ATOM 734 C CA . ARG A 1 91 ? -1.079 -2.150 8.658 1.00 88.94 91 ARG A CA 1
ATOM 735 C C . ARG A 1 91 ? -0.472 -0.753 8.534 1.00 88.94 91 ARG A C 1
ATOM 737 O O . ARG A 1 91 ? 0.659 -0.541 8.974 1.00 88.94 91 ARG A O 1
ATOM 744 N N . HIS A 1 92 ? -1.187 0.183 7.917 1.00 87.19 92 HIS A N 1
ATOM 745 C CA . HIS A 1 92 ? -0.669 1.530 7.680 1.00 87.19 92 HIS A CA 1
ATOM 746 C C . HIS A 1 92 ? -0.530 2.336 8.978 1.00 87.19 92 HIS A C 1
ATOM 748 O O . HIS A 1 92 ? 0.499 2.986 9.174 1.00 87.19 92 HIS A O 1
ATOM 754 N N . ASP A 1 93 ? -1.464 2.193 9.918 1.00 86.69 93 ASP A N 1
ATOM 755 C CA . ASP A 1 93 ? -1.366 2.780 11.256 1.00 86.69 93 ASP A CA 1
ATOM 756 C C . ASP A 1 93 ? -0.210 2.176 12.056 1.00 86.69 93 ASP A C 1
ATOM 758 O O . ASP A 1 93 ? 0.520 2.897 12.739 1.00 86.69 93 ASP A O 1
ATOM 762 N N . PHE A 1 94 ? 0.012 0.864 11.959 1.00 86.69 94 PHE A N 1
ATOM 763 C CA . PHE A 1 94 ? 1.134 0.208 12.630 1.00 86.69 94 PHE A CA 1
ATOM 764 C C . PHE A 1 94 ? 2.492 0.729 12.136 1.00 86.69 94 PHE A C 1
ATOM 766 O O . PHE A 1 94 ? 3.374 1.053 12.938 1.00 86.69 94 PHE A O 1
ATOM 773 N N . ILE A 1 95 ? 2.654 0.864 10.816 1.00 84.69 95 ILE A N 1
ATOM 774 C CA . ILE A 1 95 ? 3.876 1.403 10.202 1.00 84.69 95 ILE A CA 1
ATOM 775 C C . ILE A 1 95 ? 4.067 2.874 10.593 1.00 84.69 95 ILE A C 1
ATOM 777 O O . ILE A 1 95 ? 5.170 3.281 10.969 1.00 84.69 95 ILE A O 1
ATOM 781 N N . ALA A 1 96 ? 2.993 3.661 10.550 1.00 82.62 96 ALA A N 1
ATOM 782 C CA . ALA A 1 96 ? 3.011 5.072 10.901 1.00 82.62 96 ALA A CA 1
ATOM 783 C C . ALA A 1 96 ? 3.404 5.319 12.368 1.00 82.62 96 ALA A C 1
ATOM 785 O O . ALA A 1 96 ? 4.177 6.230 12.661 1.00 82.62 96 ALA A O 1
ATOM 786 N N . ASN A 1 97 ? 2.950 4.461 13.286 1.00 80.94 97 ASN A N 1
ATOM 787 C CA . ASN A 1 97 ? 3.311 4.513 14.705 1.00 80.94 97 ASN A CA 1
ATOM 788 C C . ASN A 1 97 ? 4.716 3.943 15.007 1.00 80.94 97 ASN A C 1
ATOM 790 O O . ASN A 1 97 ? 5.095 3.799 16.171 1.00 80.94 97 ASN A O 1
ATOM 794 N N . GLY A 1 98 ? 5.515 3.623 13.981 1.00 78.38 98 GLY A N 1
ATOM 795 C CA . GLY A 1 98 ? 6.888 3.146 14.143 1.00 78.38 98 GLY A CA 1
ATOM 796 C C . GLY A 1 98 ? 6.983 1.710 14.658 1.00 78.38 98 GLY A C 1
ATOM 797 O O . GLY A 1 98 ? 7.922 1.389 15.383 1.00 78.38 98 GLY A O 1
ATOM 798 N N . GLY A 1 99 ? 6.008 0.863 14.316 1.00 75.81 99 GLY A N 1
ATOM 799 C CA . GLY A 1 99 ? 5.982 -0.543 14.721 1.00 75.81 99 GLY A CA 1
ATOM 800 C C . GLY A 1 99 ? 5.513 -0.769 16.159 1.00 75.81 99 GLY A C 1
ATOM 801 O O . GLY A 1 99 ? 5.684 -1.856 16.705 1.00 75.81 99 GLY A O 1
ATOM 802 N N . LYS A 1 100 ? 4.926 0.254 16.789 1.00 75.25 100 LYS A N 1
ATOM 803 C CA . LYS A 1 100 ? 4.259 0.132 18.084 1.00 75.25 100 LYS A CA 1
ATOM 804 C C . LYS A 1 100 ? 2.758 0.074 17.848 1.00 75.25 100 LYS A C 1
ATOM 806 O O . LYS A 1 100 ? 2.178 1.010 17.301 1.00 75.25 100 LYS A O 1
ATOM 811 N N . LEU A 1 101 ? 2.129 -1.014 18.279 1.00 65.50 101 LEU A N 1
ATOM 812 C CA . LEU A 1 101 ? 0.678 -1.058 18.395 1.00 65.50 101 LEU A CA 1
ATOM 813 C C . LEU A 1 101 ? 0.297 -0.090 19.515 1.00 65.50 101 LEU A C 1
ATOM 815 O O . LEU A 1 101 ? 0.725 -0.271 20.656 1.00 65.50 101 LEU A O 1
ATOM 819 N N . LYS A 1 102 ? -0.474 0.954 19.201 1.00 60.94 102 LYS A N 1
ATOM 820 C CA . LYS A 1 102 ? -1.224 1.643 20.251 1.00 60.94 102 LYS A CA 1
ATOM 821 C C . LYS A 1 102 ? -2.230 0.614 20.768 1.00 60.94 1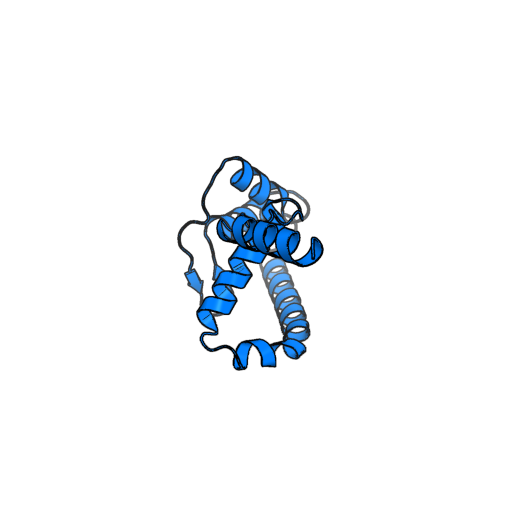02 LYS A C 1
ATOM 823 O O . LYS A 1 102 ? -2.978 0.084 19.943 1.00 60.94 102 LYS A O 1
ATOM 828 N N . PRO A 1 103 ? -2.229 0.270 22.067 1.00 57.72 103 PRO A N 1
ATOM 829 C CA . PRO A 1 103 ? -3.314 -0.516 22.624 1.00 57.72 103 PRO A CA 1
ATOM 830 C C . PRO A 1 103 ? -4.610 0.195 22.245 1.00 57.72 103 PRO A C 1
ATOM 832 O O . PRO A 1 103 ? -4.726 1.402 22.457 1.00 57.72 103 PRO A O 1
ATOM 835 N N . GLN A 1 104 ? -5.537 -0.518 21.612 1.00 56.12 104 GLN A N 1
ATOM 836 C CA . GLN A 1 104 ? -6.892 -0.013 21.444 1.00 56.12 104 GLN A CA 1
ATOM 837 C C . GLN A 1 104 ? -7.400 0.295 22.857 1.00 56.12 104 GLN A C 1
ATOM 839 O O . GLN A 1 104 ? -7.589 -0.633 23.645 1.00 56.12 104 GLN A O 1
ATOM 844 N N . GLU A 1 105 ? -7.558 1.576 23.209 1.00 51.94 105 GLU A N 1
ATOM 845 C CA . GLU A 1 105 ? -8.313 1.966 24.400 1.00 51.94 105 GLU A CA 1
ATOM 846 C C . GLU A 1 105 ? -9.767 1.600 24.125 1.00 51.94 105 GLU A C 1
ATOM 848 O O . GLU A 1 105 ? -10.571 2.386 23.631 1.00 51.94 105 GLU A O 1
ATOM 853 N N . ASN A 1 106 ? -10.087 0.336 24.372 1.00 53.84 106 ASN A N 1
ATOM 854 C CA . ASN A 1 106 ? -11.455 -0.106 24.433 1.00 53.84 106 ASN A CA 1
ATOM 855 C C . ASN A 1 106 ? -11.992 0.368 25.792 1.00 53.84 106 ASN A C 1
ATOM 857 O O . ASN A 1 106 ? -11.475 -0.084 26.816 1.00 53.84 106 ASN A O 1
ATOM 861 N N . PRO A 1 107 ? -13.009 1.241 25.851 1.00 58.56 107 PRO A N 1
ATOM 862 C CA . PRO A 1 107 ? -13.622 1.624 27.122 1.00 58.56 107 PRO A CA 1
ATOM 863 C C . PRO A 1 107 ? -14.152 0.406 27.904 1.00 58.56 107 PRO A C 1
ATOM 865 O O . PRO A 1 107 ? -14.187 0.438 29.130 1.00 58.56 107 PRO A O 1
ATOM 868 N N . ASN A 1 108 ? -14.457 -0.711 27.229 1.00 59.12 108 ASN A N 1
ATOM 869 C CA . ASN A 1 108 ? -14.818 -1.975 27.880 1.00 59.12 108 ASN A CA 1
ATOM 870 C C . ASN A 1 108 ? -13.615 -2.773 28.411 1.00 59.12 108 ASN A C 1
ATOM 872 O O . ASN A 1 108 ? -13.806 -3.676 29.215 1.00 59.12 108 ASN A O 1
ATOM 876 N N . ALA A 1 109 ? -12.374 -2.473 28.010 1.00 61.75 109 ALA A N 1
ATOM 877 C CA . ALA A 1 109 ? -11.201 -3.154 28.565 1.00 61.75 109 ALA A CA 1
ATOM 878 C C . ALA A 1 109 ? -10.974 -2.806 30.041 1.00 61.75 109 ALA A C 1
ATOM 880 O O . ALA A 1 109 ? -10.390 -3.613 30.756 1.00 61.75 109 ALA A O 1
ATOM 881 N N . GLN A 1 110 ? -11.423 -1.632 30.499 1.00 62.62 110 GLN A N 1
ATOM 882 C CA . GLN A 1 110 ? -11.414 -1.282 31.923 1.00 62.62 110 GLN A CA 1
ATOM 883 C C . GLN A 1 110 ? -12.467 -2.099 32.686 1.00 62.62 110 GLN A C 1
ATOM 885 O O . GLN A 1 110 ? -12.133 -2.714 33.691 1.00 62.62 110 GLN A O 1
ATOM 890 N N . ALA A 1 111 ? -13.684 -2.216 32.138 1.00 63.66 111 ALA A N 1
ATOM 891 C CA . ALA A 1 111 ? -14.752 -3.029 32.725 1.00 63.66 111 ALA A CA 1
ATOM 892 C C . ALA A 1 111 ? -14.359 -4.514 32.867 1.00 63.66 111 ALA A C 1
ATOM 894 O O . ALA A 1 111 ? -14.527 -5.097 33.930 1.00 63.66 111 ALA A O 1
ATOM 895 N N . ILE A 1 112 ? -13.742 -5.103 31.835 1.00 68.81 112 ILE A N 1
ATOM 896 C CA . ILE A 1 112 ? -13.273 -6.501 31.872 1.00 68.81 112 ILE A CA 1
ATOM 897 C C . ILE A 1 112 ? -12.111 -6.681 32.869 1.00 68.81 112 ILE A C 1
ATOM 899 O O . ILE A 1 112 ? -12.001 -7.718 33.515 1.00 68.81 112 ILE A O 1
ATOM 903 N N . GLN A 1 113 ? -11.225 -5.687 33.013 1.00 71.94 113 GLN A N 1
ATOM 904 C CA . GLN A 1 113 ? -10.124 -5.743 33.986 1.00 71.94 113 GLN A CA 1
ATOM 905 C C . GLN A 1 113 ? -10.611 -5.694 35.432 1.00 71.94 113 GLN A C 1
ATOM 907 O O . GLN A 1 113 ? -9.991 -6.315 36.294 1.00 71.94 113 GLN A O 1
ATOM 912 N N . ASP A 1 114 ? -11.676 -4.944 35.700 1.00 76.38 114 ASP A N 1
ATOM 913 C CA . ASP A 1 114 ? -12.253 -4.865 37.036 1.00 76.38 114 ASP A CA 1
ATOM 914 C C . ASP A 1 114 ? -12.996 -6.164 37.395 1.00 76.38 114 ASP A C 1
ATOM 916 O O . ASP A 1 114 ? -12.787 -6.677 38.491 1.00 76.38 114 ASP A O 1
ATOM 920 N N . GLU A 1 115 ? -13.721 -6.780 36.450 1.00 76.25 115 GLU A N 1
ATOM 921 C CA . GLU A 1 115 ? -14.329 -8.114 36.632 1.00 76.25 115 GLU A CA 1
ATOM 922 C C . GLU A 1 115 ? -13.282 -9.218 36.886 1.00 76.25 115 GLU A C 1
ATOM 924 O O . GLU A 1 115 ? -13.453 -10.066 37.760 1.00 76.25 115 GLU A O 1
ATOM 929 N N . LEU A 1 116 ? -12.159 -9.210 36.158 1.00 79.31 116 LEU A N 1
ATOM 930 C CA . LEU A 1 116 ? -11.096 -10.210 36.331 1.00 79.31 116 LEU A CA 1
ATOM 931 C C . LEU A 1 116 ? -10.406 -10.126 37.702 1.00 79.31 116 LEU A C 1
ATOM 933 O O . LEU A 1 116 ? -10.005 -11.154 38.242 1.00 79.31 116 LEU A O 1
ATOM 937 N N . LYS A 1 117 ? -10.263 -8.921 38.270 1.00 81.25 117 LYS A N 1
ATOM 938 C CA . LYS A 1 117 ? -9.689 -8.734 39.615 1.00 81.25 117 LYS A CA 1
ATOM 939 C C . LYS A 1 117 ? -10.612 -9.239 40.719 1.00 81.25 117 LYS A C 1
ATOM 941 O O . LYS A 1 117 ? -10.115 -9.644 41.763 1.00 81.25 117 LYS A O 1
ATOM 946 N N . GLU A 1 118 ? -11.925 -9.181 40.505 1.00 80.56 118 GLU A N 1
ATOM 947 C CA . GLU A 1 118 ? -12.919 -9.684 41.454 1.00 80.56 118 GLU A CA 1
ATOM 948 C C . GLU A 1 118 ? -12.877 -11.219 41.527 1.00 80.56 118 GLU A C 1
ATOM 950 O O . GLU A 1 118 ? -12.831 -11.775 42.621 1.00 80.56 118 GLU A O 1
ATOM 955 N N . ILE A 1 119 ? -12.761 -11.896 40.379 1.00 76.00 119 ILE A N 1
ATOM 956 C CA . ILE A 1 119 ? -12.676 -13.367 40.286 1.00 76.00 119 ILE A CA 1
ATOM 957 C C . ILE A 1 119 ? -11.390 -13.925 40.922 1.00 76.00 119 ILE A C 1
ATOM 959 O O . ILE A 1 119 ? -11.422 -14.990 41.525 1.00 76.00 119 ILE A O 1
ATOM 963 N N . ASP A 1 120 ? -10.260 -13.221 40.804 1.00 74.38 120 ASP A N 1
ATOM 964 C CA . ASP A 1 120 ? -8.963 -13.654 41.366 1.00 74.38 120 ASP A CA 1
ATOM 965 C C . ASP A 1 120 ? -8.839 -13.363 42.881 1.00 74.38 120 ASP A C 1
ATOM 967 O O . ASP A 1 120 ? -7.834 -13.687 43.514 1.00 74.38 120 ASP A O 1
ATOM 971 N N . SER A 1 121 ? -9.849 -12.702 43.463 1.00 73.12 121 SER A N 1
ATOM 972 C CA . SER A 1 121 ? -9.926 -12.371 44.893 1.00 73.12 121 SER A CA 1
ATOM 973 C C . SER A 1 121 ? -10.821 -13.312 45.714 1.00 73.12 121 SER A C 1
ATOM 975 O O . SER A 1 121 ? -10.921 -13.131 46.932 1.00 73.12 121 SER A O 1
ATOM 977 N N . GLU A 1 122 ? -11.428 -14.313 45.065 1.00 57.59 122 GLU A N 1
ATOM 978 C CA . GLU A 1 122 ? -12.140 -15.453 45.672 1.00 57.59 122 GLU A CA 1
ATOM 979 C C . GLU A 1 122 ? -11.216 -16.676 45.822 1.00 57.59 122 GLU A C 1
ATOM 981 O O . GLU A 1 122 ? -11.288 -17.339 46.885 1.00 57.59 122 GLU A O 1
#

Foldseek 3Di:
DQPQLLVCVVVVPDQDDWDQDPPPGIDTCSVVVSVVVVCVDPPNVPQDPVRVVVVVVVVVVVVVVVCVVVVVVLVPDPDNVVVSVVVVVQVSVCSSVVNDDDPPPDVCVVVVVVVVVVVVVD

Radius of gyration: 19.35 Å; chains: 1; bounding box: 37×36×62 Å

Organism: NCBI:txid1960126

Secondary structure (DSSP, 8-state):
--HHHHHHHHTT-----EEEETTTEEEEHHHHHHHHHGGGSTTTTTS-HHHHHHHHHHHHHHHHHHHGGGHHHHHHSS-HHHHHHHHHHHHHHHHHTTSPPPP---HHHHHHHHHHHHHTT-